Protein AF-A0A1Q2CGY8-F1 (afdb_monomer_lite)

pLDDT: mean 74.23, std 19.13, range [31.56, 94.06]

Organism: NCBI:txid1610493

Radius of gyration: 25.48 Å; chains: 1; bounding box: 43×64×66 Å

Sequence (181 aa):
MAKRPKRHQLKEAGAVQAPVDDAVFGVDEDDEIDLAFDAEDPLLEEFIRDMSLQTCDYCASPVQWIEPEELIETYPAEVDDVLFDLDLDVGDILMSWVCTECPNFSIIGEDFESQYLDIQGDVPCLECEATTQAIDPAQASHLDREGYLKAKREFGAQAVLDGYAQRCPGCGNVDYYPAGV

Secondary structure (DSSP, 8-state):
-PPPPPPPPPP-----------------TT--------TT-HHHHHHHHHHHT-B-TTT-PBEEEE-HHHHHHHSHHHHHHHHHHHT--GGG--EEEEESSSS-EEEE-SS-EEEGGGGTT--B-TTT-PBPEEE-HHHHHHH-HHHHHHHHHHH-HHHHHSSEEEE-TTT--EEEE-TT-

Structure (mmCIF, N/CA/C/O backbone):
data_AF-A0A1Q2CGY8-F1
#
_entry.id   AF-A0A1Q2CGY8-F1
#
loop_
_atom_site.group_PDB
_atom_site.id
_atom_site.type_symbol
_atom_site.label_atom_id
_atom_site.label_alt_id
_atom_site.label_comp_id
_atom_site.label_asym_id
_atom_site.label_entity_id
_atom_site.label_seq_id
_atom_site.pdbx_PDB_ins_code
_atom_site.Cartn_x
_atom_site.Cartn_y
_atom_site.Cartn_z
_atom_site.occupancy
_atom_site.B_iso_or_equiv
_atom_site.auth_seq_id
_atom_site.auth_comp_id
_atom_site.auth_asym_id
_atom_site.auth_atom_id
_atom_site.pdbx_PDB_model_num
ATOM 1 N N . MET A 1 1 ? -8.188 -49.087 4.369 1.00 44.03 1 MET A N 1
ATOM 2 C CA . MET A 1 1 ? -7.589 -49.321 3.034 1.00 44.03 1 MET A CA 1
ATOM 3 C C . MET A 1 1 ? -8.623 -48.984 1.964 1.00 44.03 1 MET A C 1
ATOM 5 O O . MET A 1 1 ? -9.438 -49.829 1.616 1.00 44.03 1 MET A O 1
ATOM 9 N N . ALA A 1 2 ? -8.657 -47.724 1.525 1.00 40.19 2 ALA A N 1
ATOM 10 C CA . ALA A 1 2 ? -9.626 -47.222 0.550 1.00 40.19 2 ALA A CA 1
ATOM 11 C C . ALA A 1 2 ? -9.014 -47.225 -0.863 1.00 40.19 2 ALA A C 1
ATOM 13 O O . ALA A 1 2 ? -7.868 -46.826 -1.057 1.00 40.19 2 ALA A O 1
ATOM 14 N N . LYS A 1 3 ? -9.776 -47.743 -1.831 1.00 38.84 3 LYS A N 1
ATOM 15 C CA . LYS A 1 3 ? -9.387 -47.942 -3.233 1.00 38.84 3 LYS A CA 1
ATOM 16 C C . LYS A 1 3 ? -9.327 -46.596 -3.973 1.00 38.84 3 LYS A C 1
ATOM 18 O O . LYS A 1 3 ? -10.315 -45.872 -3.987 1.00 38.84 3 LYS A O 1
ATOM 23 N N . ARG A 1 4 ? -8.195 -46.294 -4.625 1.00 39.94 4 ARG A N 1
ATOM 24 C CA . ARG A 1 4 ? -8.054 -45.179 -5.585 1.00 39.94 4 ARG A CA 1
ATOM 25 C C . ARG A 1 4 ? -8.946 -45.413 -6.821 1.00 39.94 4 ARG A C 1
ATOM 27 O O . ARG A 1 4 ? -8.923 -46.530 -7.348 1.00 39.94 4 ARG A O 1
ATOM 34 N N . PRO A 1 5 ? -9.681 -44.407 -7.327 1.00 44.41 5 PRO A N 1
ATOM 35 C CA . PRO A 1 5 ? -10.372 -44.521 -8.603 1.00 44.41 5 PRO A CA 1
ATOM 36 C C . PRO A 1 5 ? -9.410 -44.349 -9.788 1.00 44.41 5 PRO A C 1
ATOM 38 O O . PRO A 1 5 ? -8.386 -43.670 -9.711 1.00 44.41 5 PRO A O 1
ATOM 41 N N . LYS A 1 6 ? -9.747 -45.041 -10.880 1.00 40.06 6 LYS A N 1
ATOM 42 C CA . LYS A 1 6 ? -8.984 -45.162 -12.127 1.00 40.06 6 LYS A CA 1
ATOM 43 C C . LYS A 1 6 ? -8.990 -43.842 -12.910 1.00 40.06 6 LYS A C 1
ATOM 45 O O . LYS A 1 6 ? -10.048 -43.269 -13.140 1.00 40.06 6 LYS A O 1
ATOM 50 N N . ARG A 1 7 ? -7.805 -43.420 -13.364 1.00 38.00 7 ARG A N 1
ATOM 51 C CA . ARG A 1 7 ? -7.584 -42.322 -14.319 1.00 38.00 7 ARG A CA 1
ATOM 52 C C . ARG A 1 7 ? -8.317 -42.638 -15.631 1.00 38.00 7 ARG A C 1
ATOM 54 O O . ARG A 1 7 ? -8.006 -43.641 -16.274 1.00 38.00 7 ARG A O 1
ATOM 61 N N . HIS A 1 8 ? -9.289 -41.810 -16.007 1.00 38.28 8 HIS A N 1
ATOM 62 C CA . HIS A 1 8 ? -9.872 -41.842 -17.344 1.00 38.28 8 HIS A CA 1
ATOM 63 C C . HIS A 1 8 ? -8.857 -41.302 -18.357 1.00 38.28 8 HIS A C 1
ATOM 65 O O . HIS A 1 8 ? -8.212 -40.283 -18.127 1.00 38.28 8 HIS A O 1
ATOM 71 N N . GLN A 1 9 ? -8.711 -42.039 -19.456 1.00 37.62 9 GLN A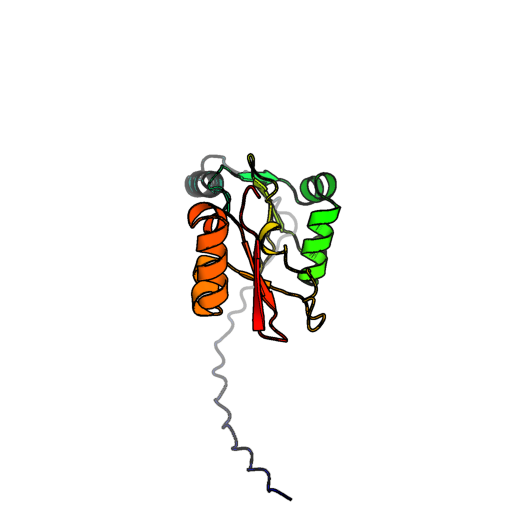 N 1
ATOM 72 C CA . GLN A 1 9 ? -7.898 -41.698 -20.615 1.00 37.62 9 GLN A CA 1
ATOM 73 C C . GLN A 1 9 ? -8.521 -40.494 -21.332 1.00 37.62 9 GLN A C 1
ATOM 75 O O . GLN A 1 9 ? -9.661 -40.578 -21.793 1.00 37.62 9 GLN A O 1
ATOM 80 N N . LEU A 1 10 ? -7.780 -39.389 -21.421 1.00 38.16 10 LEU A N 1
ATOM 81 C CA . LEU A 1 10 ? -8.072 -38.304 -22.353 1.00 38.16 10 LEU A CA 1
ATOM 82 C C . LEU A 1 10 ? -7.513 -38.705 -23.718 1.00 38.16 10 LEU A C 1
ATOM 84 O O . LEU A 1 10 ? -6.338 -39.041 -23.845 1.00 38.16 10 LEU A O 1
ATOM 88 N N . LYS A 1 11 ? -8.409 -38.745 -24.703 1.00 40.59 11 LYS A N 1
ATOM 89 C CA . LYS A 1 11 ? -8.113 -39.020 -26.106 1.00 40.59 11 LYS A CA 1
ATOM 90 C C . LYS A 1 11 ? -7.303 -37.869 -26.695 1.00 40.59 11 LYS A C 1
ATOM 92 O O . LYS A 1 11 ? -7.646 -36.709 -26.490 1.00 40.59 11 LYS A O 1
ATOM 97 N N . GLU A 1 12 ? -6.276 -38.234 -27.447 1.00 42.28 12 GLU A N 1
ATOM 98 C CA . GLU A 1 12 ? -5.466 -37.358 -28.286 1.00 42.28 12 GLU A CA 1
ATOM 99 C C . GLU A 1 12 ? -6.370 -36.625 -29.290 1.00 42.28 12 GLU A C 1
ATOM 101 O O . GLU A 1 12 ? -7.026 -37.247 -30.129 1.00 42.28 12 GLU A O 1
ATOM 106 N N . ALA A 1 13 ? -6.445 -35.300 -29.169 1.00 37.22 13 ALA A N 1
ATOM 107 C CA . ALA A 1 13 ? -6.995 -34.437 -30.203 1.00 37.22 13 ALA A CA 1
ATOM 108 C C . ALA A 1 13 ? -5.868 -34.119 -31.192 1.00 37.22 13 ALA A C 1
ATOM 110 O O . ALA A 1 13 ? -4.796 -33.665 -30.798 1.00 37.22 13 ALA A O 1
ATOM 111 N N . GLY A 1 14 ? -6.108 -34.437 -32.464 1.00 31.56 14 GLY A N 1
ATOM 112 C CA . GLY A 1 14 ? -5.134 -34.329 -33.540 1.00 31.56 14 GLY A CA 1
ATOM 113 C C . GLY A 1 14 ? -4.641 -32.901 -33.754 1.00 31.56 14 GLY A C 1
ATOM 114 O O . GLY A 1 14 ? -5.428 -31.958 -33.815 1.00 31.56 14 GLY A O 1
ATOM 115 N N . ALA A 1 15 ? -3.325 -32.780 -33.909 1.00 33.97 15 ALA A N 1
ATOM 116 C CA . ALA A 1 15 ? -2.663 -31.580 -34.381 1.00 33.97 15 ALA A CA 1
ATOM 117 C C . ALA A 1 15 ? -3.106 -31.286 -35.822 1.00 33.97 15 ALA A C 1
ATOM 119 O O . ALA A 1 15 ? -2.817 -32.049 -36.744 1.00 33.97 15 ALA A O 1
ATOM 120 N N . VAL A 1 16 ? -3.812 -30.175 -36.013 1.00 39.66 16 VAL A N 1
ATOM 121 C CA . VAL A 1 16 ? -3.986 -29.566 -37.331 1.00 39.66 16 VAL A CA 1
ATOM 122 C C . VAL A 1 16 ? -2.757 -28.689 -37.553 1.00 39.66 16 VAL A C 1
ATOM 124 O O . VAL A 1 16 ? -2.629 -27.632 -36.944 1.00 39.66 16 VAL A O 1
ATOM 127 N N . GLN A 1 17 ? -1.817 -29.168 -38.368 1.00 36.94 17 GLN A N 1
ATOM 128 C CA . GLN A 1 17 ? -0.687 -28.373 -38.847 1.00 36.94 17 GLN A CA 1
ATOM 129 C C . GLN A 1 17 ? -1.218 -27.268 -39.768 1.00 36.94 17 GLN A C 1
ATOM 131 O O . GLN A 1 17 ? -1.733 -27.554 -40.848 1.00 36.94 17 GLN A O 1
ATOM 136 N N . ALA A 1 18 ? -1.104 -26.014 -39.332 1.00 36.03 18 ALA A N 1
ATOM 137 C CA . ALA A 1 18 ? -1.185 -24.865 -40.224 1.00 36.03 18 ALA A CA 1
ATOM 138 C C . ALA A 1 18 ? 0.135 -24.758 -41.018 1.00 36.03 18 ALA A C 1
ATOM 140 O O . ALA A 1 18 ? 1.195 -25.028 -40.446 1.00 36.03 18 ALA A O 1
ATOM 141 N N . PRO A 1 19 ? 0.104 -24.408 -42.314 1.00 37.22 19 PRO A N 1
ATOM 142 C CA . PRO A 1 19 ? 1.318 -24.184 -43.085 1.00 37.22 19 PRO A CA 1
ATOM 143 C C . PRO A 1 19 ? 2.004 -22.906 -42.585 1.00 37.22 19 PRO A C 1
ATOM 145 O O . PRO A 1 19 ? 1.408 -21.833 -42.588 1.00 37.22 19 PRO A O 1
ATOM 148 N N . VAL A 1 20 ? 3.244 -23.042 -42.121 1.00 43.72 20 VAL A N 1
ATOM 149 C CA . VAL A 1 20 ? 4.167 -21.921 -41.918 1.00 43.72 20 VAL A CA 1
ATOM 150 C C . VAL A 1 20 ? 4.723 -21.550 -43.287 1.00 43.72 20 VAL A C 1
ATOM 152 O O . VAL A 1 20 ? 5.477 -22.321 -43.877 1.00 43.72 20 VAL A O 1
ATOM 155 N N . ASP A 1 21 ? 4.293 -20.405 -43.812 1.00 36.38 21 ASP A N 1
ATOM 156 C CA . ASP A 1 21 ? 4.966 -19.760 -44.932 1.00 36.38 21 ASP A CA 1
ATOM 157 C C . ASP A 1 21 ? 6.322 -19.235 -44.436 1.00 36.38 21 ASP A C 1
ATOM 159 O O . ASP A 1 21 ? 6.388 -18.401 -43.530 1.00 36.38 21 ASP A O 1
ATOM 163 N N . ASP A 1 22 ? 7.403 -19.751 -45.025 1.00 40.84 22 ASP A N 1
ATOM 164 C CA . ASP A 1 22 ? 8.772 -19.254 -44.874 1.00 40.84 22 ASP A CA 1
ATOM 165 C C . ASP A 1 22 ? 8.869 -17.831 -45.454 1.00 40.84 22 ASP A C 1
ATOM 167 O O . ASP A 1 22 ? 9.212 -17.625 -46.622 1.00 40.84 22 ASP A O 1
ATOM 171 N N . ALA A 1 23 ? 8.571 -16.822 -44.637 1.00 39.41 23 ALA A N 1
ATOM 172 C CA . ALA A 1 23 ? 9.007 -15.458 -44.897 1.00 39.41 23 ALA A CA 1
ATOM 173 C C . ALA A 1 23 ? 10.477 -15.342 -44.474 1.00 39.41 23 ALA A C 1
ATOM 175 O O . ALA A 1 23 ? 10.803 -15.183 -43.299 1.00 39.41 23 ALA A O 1
ATOM 176 N N . VAL A 1 24 ? 11.373 -15.464 -45.452 1.00 39.56 24 VAL A N 1
ATOM 177 C CA . VAL A 1 24 ? 12.794 -15.145 -45.303 1.00 39.56 24 VAL A CA 1
ATOM 178 C C . VAL A 1 24 ? 12.909 -13.651 -44.988 1.00 39.56 24 VAL A C 1
ATOM 180 O O . VAL A 1 24 ? 12.811 -12.817 -45.886 1.00 39.56 24 VAL A O 1
ATOM 183 N N . PHE A 1 25 ? 13.102 -13.308 -43.715 1.00 39.19 25 PHE A N 1
ATOM 184 C CA . PHE A 1 25 ? 13.559 -11.981 -43.314 1.00 39.19 25 PHE A CA 1
ATOM 185 C C . PHE A 1 25 ? 15.057 -11.897 -43.613 1.00 39.19 25 PHE A C 1
ATOM 187 O O . PHE A 1 25 ? 15.888 -12.400 -42.859 1.00 39.19 25 PHE A O 1
ATOM 194 N N . GLY A 1 26 ? 15.393 -11.316 -44.764 1.00 37.69 26 GLY A N 1
ATOM 195 C CA . GLY A 1 26 ? 16.727 -10.773 -44.985 1.00 37.69 26 GLY A CA 1
ATOM 196 C C . GLY A 1 26 ? 16.867 -9.540 -44.105 1.00 37.69 26 GLY A C 1
ATOM 197 O O . GLY A 1 26 ? 16.166 -8.558 -44.326 1.00 37.69 26 GLY A O 1
ATOM 198 N N . VAL A 1 27 ? 17.704 -9.628 -43.077 1.00 41.19 27 VAL A N 1
ATOM 199 C CA . VAL A 1 27 ? 18.137 -8.463 -42.308 1.00 41.19 27 VAL A CA 1
ATOM 200 C C . VAL A 1 27 ? 19.437 -8.019 -42.969 1.00 41.19 27 VAL A C 1
ATOM 202 O O . VAL A 1 27 ? 20.453 -8.696 -42.823 1.00 41.19 27 VAL A O 1
ATOM 205 N N . ASP A 1 28 ? 19.377 -6.972 -43.791 1.00 41.72 28 ASP A N 1
ATOM 206 C CA . ASP A 1 28 ? 20.581 -6.290 -44.263 1.00 41.72 28 ASP A CA 1
ATOM 207 C C . ASP A 1 28 ? 21.166 -5.508 -43.069 1.00 41.72 28 ASP A C 1
ATOM 209 O O . ASP A 1 28 ? 20.453 -4.799 -42.364 1.00 41.72 28 ASP A O 1
ATOM 213 N N . GLU A 1 29 ? 22.459 -5.701 -42.794 1.00 52.56 29 GLU A N 1
ATOM 214 C CA . GLU A 1 29 ? 23.168 -5.250 -41.579 1.00 52.56 29 GLU A CA 1
ATOM 215 C C . GLU A 1 29 ? 23.413 -3.725 -41.476 1.00 52.56 29 GLU A C 1
ATOM 217 O O . GLU A 1 29 ? 24.157 -3.301 -40.598 1.00 52.56 29 GLU A O 1
ATOM 222 N N . ASP A 1 30 ? 22.779 -2.889 -42.303 1.00 51.06 30 ASP A N 1
ATOM 223 C CA . ASP A 1 30 ? 23.079 -1.447 -42.390 1.00 51.06 30 ASP A CA 1
ATOM 224 C C . ASP A 1 30 ? 21.839 -0.525 -42.325 1.00 51.06 30 ASP A C 1
ATOM 226 O O . ASP A 1 30 ? 21.908 0.634 -42.739 1.00 51.06 30 ASP A O 1
ATOM 230 N N . ASP A 1 31 ? 20.707 -0.987 -41.787 1.00 43.62 31 ASP A N 1
ATOM 231 C CA . ASP A 1 31 ? 19.583 -0.091 -41.481 1.00 43.62 31 ASP A CA 1
ATOM 232 C C . ASP A 1 31 ? 19.798 0.567 -40.106 1.00 43.62 31 ASP A C 1
ATOM 234 O O . ASP A 1 31 ? 19.434 0.032 -39.055 1.00 43.62 31 ASP A O 1
ATOM 238 N N . GLU A 1 32 ? 20.405 1.759 -40.114 1.00 45.53 32 GLU A N 1
ATOM 239 C CA . GLU A 1 32 ? 20.236 2.747 -39.043 1.00 45.53 32 GLU A CA 1
ATOM 240 C C . GLU A 1 32 ? 18.726 2.950 -38.840 1.00 45.53 32 GLU A C 1
ATOM 242 O O . GLU A 1 32 ? 18.052 3.581 -39.657 1.00 45.53 32 GLU A O 1
ATOM 247 N N . ILE A 1 33 ? 18.174 2.378 -37.766 1.00 47.34 33 ILE A N 1
ATOM 248 C CA . ILE A 1 33 ? 16.806 2.670 -37.337 1.00 47.34 33 ILE A CA 1
ATOM 249 C C . ILE A 1 33 ? 16.820 4.118 -36.850 1.00 47.34 33 ILE A C 1
ATOM 251 O O . ILE A 1 33 ? 17.142 4.401 -35.696 1.00 47.34 33 ILE A O 1
ATOM 255 N N . ASP A 1 34 ? 16.512 5.035 -37.760 1.00 41.66 34 ASP A N 1
ATOM 256 C CA . ASP A 1 34 ? 16.297 6.442 -37.464 1.00 41.66 34 ASP A CA 1
ATOM 257 C C . ASP A 1 34 ? 15.003 6.537 -36.640 1.00 41.66 34 ASP A C 1
ATOM 259 O O . ASP A 1 34 ? 13.894 6.637 -37.168 1.00 41.66 34 ASP A O 1
ATOM 263 N N . LEU A 1 35 ? 15.135 6.397 -35.316 1.00 45.53 35 LEU A N 1
ATOM 264 C CA . LEU A 1 35 ? 14.078 6.644 -34.336 1.00 45.53 35 LEU A CA 1
ATOM 265 C C . LEU A 1 35 ? 13.824 8.156 -34.251 1.00 45.53 35 LEU A C 1
ATOM 267 O O . LEU A 1 35 ? 14.035 8.797 -33.220 1.00 45.53 35 LEU A O 1
ATOM 271 N N . ALA A 1 36 ? 13.387 8.744 -35.359 1.00 45.22 36 ALA A N 1
ATOM 272 C CA . ALA A 1 36 ? 12.789 10.062 -35.366 1.00 45.22 36 ALA A CA 1
ATOM 273 C C . ALA A 1 36 ? 11.417 9.942 -34.686 1.00 45.22 36 ALA A C 1
ATOM 275 O O . ALA A 1 36 ? 10.407 9.632 -35.314 1.00 45.22 36 ALA A O 1
ATOM 276 N N . PHE A 1 37 ? 11.402 10.114 -33.364 1.00 49.56 37 PHE A N 1
ATOM 277 C CA . PHE A 1 37 ? 10.181 10.263 -32.583 1.00 49.56 37 PHE A CA 1
ATOM 278 C C . PHE A 1 37 ? 9.547 11.611 -32.938 1.00 49.56 37 PHE A C 1
ATOM 280 O O . PHE A 1 37 ? 9.897 12.646 -32.366 1.00 49.56 37 PHE A O 1
ATOM 287 N N . ASP A 1 38 ? 8.643 11.614 -33.915 1.00 50.25 38 ASP A N 1
ATOM 288 C CA . ASP A 1 38 ? 7.822 12.783 -34.210 1.00 50.25 38 ASP A CA 1
ATOM 289 C C . ASP A 1 38 ? 6.912 13.053 -33.002 1.00 50.25 38 ASP A C 1
ATOM 291 O O . ASP A 1 38 ? 6.024 12.269 -32.671 1.00 50.25 38 ASP A O 1
ATOM 295 N N . ALA A 1 39 ? 7.149 14.178 -32.327 1.00 54.03 39 ALA A N 1
ATOM 296 C CA . ALA A 1 39 ? 6.433 14.649 -31.137 1.00 54.03 39 ALA A CA 1
ATOM 297 C C . ALA A 1 39 ? 4.951 15.025 -31.385 1.00 54.03 39 ALA A C 1
ATOM 299 O O . ALA A 1 39 ? 4.382 15.804 -30.629 1.00 54.03 39 ALA A O 1
ATOM 300 N N . GLU A 1 40 ? 4.332 14.503 -32.444 1.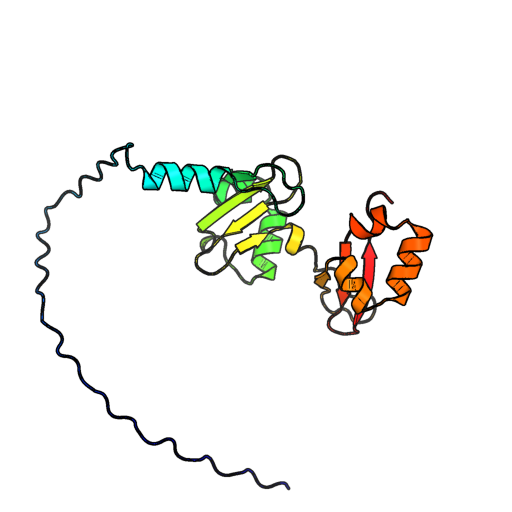00 56.38 40 GLU A N 1
ATOM 301 C CA . GLU A 1 40 ? 2.968 14.813 -32.887 1.00 56.38 40 GLU A CA 1
ATOM 302 C C . GLU A 1 40 ? 2.102 13.547 -33.027 1.00 56.38 40 GLU A C 1
ATOM 304 O O . GLU A 1 40 ? 1.129 13.558 -33.779 1.00 56.38 40 GLU A O 1
ATOM 309 N N . ASP A 1 41 ? 2.435 12.440 -32.347 1.00 66.69 41 ASP A N 1
ATOM 310 C CA . ASP A 1 41 ? 1.536 11.283 -32.294 1.00 66.69 41 ASP A CA 1
ATOM 311 C C . ASP A 1 41 ? 0.379 11.571 -31.311 1.00 66.69 41 ASP A C 1
ATOM 313 O O . ASP A 1 41 ? 0.590 11.580 -30.093 1.00 66.69 41 ASP A O 1
ATOM 317 N N . PRO A 1 42 ? -0.858 11.797 -31.796 1.00 70.38 42 PRO A N 1
ATOM 318 C CA . PRO A 1 42 ? -1.997 12.089 -30.932 1.00 70.38 42 PRO A CA 1
ATOM 319 C C . PRO A 1 42 ? -2.329 10.935 -29.975 1.00 70.38 42 PRO A C 1
ATOM 321 O O . PRO A 1 42 ? -2.945 11.180 -28.939 1.00 70.38 42 PRO A O 1
ATOM 324 N N . LEU A 1 43 ? -1.917 9.695 -30.279 1.00 72.50 43 LEU A N 1
ATOM 325 C CA . LEU A 1 43 ? -2.046 8.566 -29.353 1.00 72.50 43 LEU A CA 1
ATOM 326 C C . LEU A 1 43 ? -1.057 8.676 -28.193 1.00 72.50 43 LEU A C 1
ATOM 328 O O . LEU A 1 43 ? -1.415 8.343 -27.067 1.00 72.50 43 LEU A O 1
ATOM 332 N N . LEU A 1 44 ? 0.158 9.168 -28.444 1.00 68.25 44 LEU A N 1
ATOM 333 C CA . LEU A 1 44 ? 1.150 9.401 -27.397 1.00 68.25 44 LEU A CA 1
ATOM 334 C C . LEU A 1 44 ? 0.722 10.562 -26.490 1.00 68.25 44 LEU A C 1
ATOM 336 O O . LEU A 1 44 ? 0.832 10.454 -25.272 1.00 68.25 44 LEU A O 1
ATOM 340 N N . GLU A 1 45 ? 0.175 11.642 -27.053 1.00 68.50 45 GLU A N 1
ATOM 341 C CA . GLU A 1 45 ? -0.363 12.756 -26.260 1.00 68.50 45 GLU A CA 1
ATOM 342 C C . GLU A 1 45 ? -1.561 12.336 -25.397 1.00 68.50 45 GLU A C 1
ATOM 344 O O . GLU A 1 45 ? -1.644 12.715 -24.227 1.00 68.50 45 GLU A O 1
ATOM 349 N N . GLU A 1 46 ? -2.488 11.549 -25.949 1.00 70.38 46 GLU A N 1
ATOM 350 C CA . GLU A 1 46 ? -3.630 11.023 -25.197 1.00 70.38 46 GLU A CA 1
ATOM 351 C C . GLU A 1 46 ? -3.177 10.057 -24.096 1.00 70.38 46 GLU A C 1
ATOM 353 O O . GLU A 1 46 ? -3.638 10.171 -22.961 1.00 70.38 46 GLU A O 1
ATOM 358 N N . PHE A 1 47 ? -2.206 9.192 -24.390 1.00 66.62 47 PHE A N 1
ATOM 359 C CA . PHE A 1 47 ? -1.617 8.270 -23.422 1.00 66.62 47 PHE A CA 1
ATOM 360 C C . PHE A 1 47 ? -0.903 9.000 -22.275 1.00 66.62 47 PHE A C 1
ATOM 362 O O . PHE A 1 47 ? -1.167 8.716 -21.107 1.00 66.62 47 PHE A O 1
ATOM 369 N N . ILE A 1 48 ? -0.064 9.997 -22.580 1.00 66.94 48 ILE A N 1
ATOM 370 C CA . ILE A 1 48 ? 0.600 10.835 -21.568 1.00 66.94 48 ILE A CA 1
ATOM 371 C C . ILE A 1 48 ? -0.440 11.581 -20.724 1.00 66.94 48 ILE A C 1
ATOM 373 O O . ILE A 1 48 ? -0.300 11.670 -19.502 1.00 66.94 48 ILE A O 1
ATOM 377 N N . ARG A 1 49 ? -1.510 12.097 -21.346 1.00 67.62 49 ARG A N 1
ATOM 378 C CA . ARG A 1 49 ? -2.595 12.767 -20.619 1.00 67.62 49 ARG A CA 1
ATOM 379 C C . ARG A 1 49 ? -3.287 11.806 -19.658 1.00 67.62 49 ARG A C 1
ATOM 381 O O . ARG A 1 49 ? -3.493 12.169 -18.503 1.00 67.62 49 ARG A O 1
ATOM 388 N N . ASP A 1 50 ? -3.623 10.605 -20.106 1.00 66.94 50 ASP A N 1
ATOM 389 C CA . ASP A 1 50 ? -4.334 9.625 -19.288 1.00 66.94 50 ASP A CA 1
ATOM 390 C C . ASP A 1 50 ? -3.443 9.077 -18.155 1.00 66.94 50 ASP A C 1
ATOM 392 O O . ASP A 1 50 ? -3.925 8.897 -17.038 1.00 66.94 50 ASP A O 1
ATOM 396 N N . MET A 1 51 ? -2.128 8.947 -18.371 1.00 63.78 51 MET A N 1
ATOM 397 C CA . MET A 1 51 ? -1.161 8.659 -17.301 1.00 63.78 51 MET A CA 1
ATOM 398 C C . MET A 1 51 ? -1.000 9.811 -16.299 1.00 63.78 51 MET A C 1
ATOM 400 O O . MET A 1 51 ? -0.830 9.571 -15.105 1.00 63.78 51 MET A O 1
ATOM 404 N N . SER A 1 52 ? -1.074 11.066 -16.753 1.00 62.66 52 SER A N 1
ATOM 405 C CA . SER A 1 52 ? -1.003 12.250 -15.878 1.00 62.66 52 SER A CA 1
ATOM 406 C C . SER A 1 52 ? -2.260 12.466 -15.028 1.00 62.66 52 SER A C 1
ATOM 408 O O . SER A 1 52 ? -2.244 13.250 -14.080 1.00 62.66 52 SER A O 1
ATOM 410 N N . LEU A 1 53 ? -3.357 11.785 -15.375 1.00 67.81 53 LEU A N 1
ATOM 411 C CA . LEU A 1 53 ? -4.605 11.789 -14.617 1.00 67.81 53 LEU A CA 1
ATOM 412 C C . LEU A 1 53 ? -4.631 10.720 -13.522 1.00 67.81 53 LEU A C 1
ATOM 414 O O . LEU A 1 53 ? -5.614 10.666 -12.782 1.00 67.81 53 LEU A O 1
ATOM 418 N N . GLN A 1 54 ? -3.596 9.880 -13.410 1.00 71.56 54 GLN A N 1
ATOM 419 C CA . GLN A 1 54 ? -3.537 8.920 -12.320 1.00 71.56 54 GLN A CA 1
ATOM 420 C C . GLN A 1 54 ? -3.454 9.642 -10.971 1.00 71.56 54 GLN A C 1
ATOM 422 O O . GLN A 1 54 ? -2.738 10.629 -10.783 1.00 71.56 54 GLN A O 1
ATOM 427 N N . THR A 1 55 ? -4.257 9.156 -10.034 1.00 84.31 55 THR A N 1
ATOM 428 C CA . THR A 1 55 ? -4.373 9.678 -8.676 1.00 84.31 55 THR A CA 1
ATOM 429 C C . THR A 1 55 ? -4.061 8.565 -7.701 1.00 84.31 55 THR A C 1
ATOM 431 O O . THR A 1 55 ? -4.393 7.416 -7.960 1.00 84.31 55 THR A O 1
ATOM 434 N N . CYS A 1 56 ? -3.486 8.917 -6.559 1.00 84.19 56 CYS A N 1
ATOM 435 C CA . CYS A 1 56 ? -3.235 7.982 -5.478 1.00 84.19 56 CYS A CA 1
ATOM 436 C C . CYS A 1 56 ? -4.552 7.348 -5.012 1.00 84.19 56 CYS A C 1
ATOM 438 O O . CYS A 1 56 ? -5.475 8.071 -4.630 1.00 84.19 56 CYS A O 1
ATOM 440 N N . ASP A 1 57 ? -4.619 6.019 -4.967 1.00 79.56 57 ASP A N 1
ATOM 441 C CA . ASP A 1 57 ? -5.832 5.293 -4.565 1.00 79.56 57 ASP A CA 1
ATOM 442 C C . ASP A 1 57 ? -6.247 5.556 -3.109 1.00 79.56 57 ASP A C 1
ATOM 444 O O . ASP A 1 57 ? -7.419 5.431 -2.756 1.00 79.56 57 ASP A O 1
ATOM 448 N N . TYR A 1 58 ? -5.305 5.996 -2.271 1.00 77.38 58 TYR A N 1
ATOM 449 C CA . TYR A 1 58 ? -5.537 6.254 -0.850 1.00 77.38 58 TYR A CA 1
ATOM 450 C C . TYR A 1 58 ? -6.120 7.637 -0.560 1.00 77.38 58 TYR A C 1
ATOM 452 O O . TYR A 1 58 ? -7.020 7.776 0.267 1.00 77.38 58 TYR A O 1
ATOM 460 N N . CYS A 1 59 ? -5.596 8.685 -1.197 1.00 79.31 59 CYS A N 1
ATOM 461 C CA . CYS A 1 59 ? -5.967 10.069 -0.880 1.00 79.31 59 CYS A CA 1
ATOM 462 C C . CYS A 1 59 ? -6.528 10.855 -2.070 1.00 79.31 59 CYS A C 1
ATOM 464 O O . CYS A 1 59 ? -6.872 12.026 -1.910 1.00 79.31 59 CYS A O 1
ATOM 466 N N . ALA A 1 60 ? -6.636 10.225 -3.245 1.00 82.38 60 ALA A N 1
ATOM 467 C CA . ALA A 1 60 ? -7.072 10.819 -4.510 1.00 82.38 60 ALA A CA 1
ATOM 468 C C . ALA A 1 60 ? -6.242 12.035 -4.973 1.00 82.38 60 ALA A C 1
ATOM 470 O O . ALA A 1 60 ? -6.656 12.768 -5.875 1.00 82.38 60 ALA A O 1
ATOM 471 N N . SER A 1 61 ? -5.073 12.259 -4.371 1.00 86.25 61 SER A N 1
ATOM 472 C CA . SER A 1 61 ? -4.139 13.308 -4.778 1.00 86.25 61 SER A CA 1
ATOM 473 C C . SER A 1 61 ? -3.355 12.900 -6.028 1.00 86.25 61 SER A C 1
ATOM 475 O O . SER A 1 61 ? -3.248 11.707 -6.316 1.00 86.25 61 SER A O 1
ATOM 477 N N . PRO A 1 62 ? -2.784 13.862 -6.773 1.00 89.00 62 PRO A N 1
ATOM 478 C CA . PRO A 1 62 ? -1.934 13.560 -7.919 1.00 89.00 62 PRO A CA 1
ATOM 479 C C . PRO A 1 62 ? -0.749 12.659 -7.549 1.00 89.00 62 PRO A C 1
ATOM 481 O O . PRO A 1 62 ? -0.198 12.759 -6.447 1.00 89.00 62 PRO A O 1
ATOM 484 N N . VAL A 1 63 ? -0.344 11.810 -8.493 1.00 90.94 63 VAL A N 1
ATOM 485 C CA . VAL A 1 63 ? 0.903 11.044 -8.398 1.00 90.94 63 VAL A CA 1
ATOM 486 C C . VAL A 1 63 ? 1.978 11.677 -9.269 1.00 90.94 63 VAL A C 1
ATOM 488 O O . VAL A 1 63 ? 1.696 12.322 -10.281 1.00 90.94 63 VAL A O 1
ATOM 491 N N . GLN A 1 64 ? 3.224 11.496 -8.864 1.00 91.44 64 GLN A N 1
ATOM 492 C CA . GLN A 1 64 ? 4.394 11.839 -9.646 1.00 91.44 64 GLN A CA 1
ATOM 493 C C . GLN A 1 64 ? 5.079 10.546 -10.074 1.00 91.44 64 GLN A C 1
ATOM 495 O O . GLN A 1 64 ? 5.512 9.766 -9.231 1.00 91.44 64 GLN A O 1
ATOM 500 N N . TRP A 1 65 ? 5.184 10.347 -11.385 1.00 91.38 65 TRP A N 1
ATOM 501 C CA . TRP A 1 65 ? 5.999 9.286 -11.968 1.00 91.38 65 TRP A CA 1
ATOM 502 C C . TRP A 1 65 ? 7.473 9.553 -11.673 1.00 91.38 65 TRP A C 1
ATOM 504 O O . TRP A 1 65 ? 7.942 10.686 -11.818 1.00 91.38 65 TRP A O 1
ATOM 514 N N . ILE A 1 66 ? 8.171 8.520 -11.224 1.00 92.88 66 ILE A N 1
ATOM 515 C CA . ILE A 1 66 ? 9.561 8.574 -10.785 1.00 92.88 66 ILE A CA 1
ATOM 516 C C . ILE A 1 66 ? 10.289 7.342 -11.326 1.00 92.88 66 ILE A C 1
ATOM 518 O O . ILE A 1 66 ? 9.669 6.312 -11.581 1.00 92.88 66 ILE A O 1
ATOM 522 N N . GLU A 1 67 ? 11.595 7.460 -11.545 1.00 91.69 67 GLU A N 1
ATOM 523 C CA . GLU A 1 67 ? 12.400 6.307 -11.946 1.00 91.69 67 GLU A CA 1
ATOM 524 C C . GLU A 1 67 ? 12.539 5.330 -10.762 1.00 91.69 67 GLU A C 1
ATOM 526 O O . GLU A 1 67 ? 12.662 5.777 -9.611 1.00 91.69 67 GLU A O 1
ATOM 531 N N . PRO A 1 68 ? 12.558 4.005 -10.996 1.00 92.56 68 PRO A N 1
ATOM 532 C CA . PRO A 1 68 ? 12.724 3.015 -9.933 1.00 92.56 68 PRO A CA 1
ATOM 533 C C . PRO A 1 68 ? 13.958 3.257 -9.055 1.00 92.56 68 PRO A C 1
ATOM 535 O O . PRO A 1 68 ? 13.877 3.120 -7.834 1.00 92.56 68 PRO A O 1
ATOM 538 N N . GLU A 1 69 ? 15.085 3.678 -9.634 1.00 92.56 69 GLU A N 1
ATOM 539 C CA . GLU A 1 69 ? 16.301 3.972 -8.873 1.00 92.56 69 GLU A CA 1
ATOM 540 C C . GLU A 1 69 ? 16.119 5.165 -7.927 1.00 92.56 69 GLU A C 1
ATOM 542 O O . GLU A 1 69 ? 16.568 5.116 -6.783 1.00 92.56 69 GLU A O 1
ATOM 547 N N . GLU A 1 70 ? 15.424 6.217 -8.368 1.00 93.44 70 GLU A N 1
ATOM 548 C CA . GLU A 1 70 ? 15.158 7.400 -7.541 1.00 93.44 70 GLU A CA 1
ATOM 549 C C . GLU A 1 70 ? 14.161 7.072 -6.415 1.00 93.44 70 GLU A C 1
ATOM 551 O O . GLU A 1 70 ? 14.305 7.562 -5.289 1.00 93.44 70 GLU A O 1
ATOM 556 N N . LEU A 1 71 ? 13.195 6.181 -6.671 1.00 92.38 71 LEU A N 1
ATOM 557 C CA . LEU A 1 71 ? 12.306 5.661 -5.632 1.00 92.38 71 LEU A CA 1
ATOM 558 C C . LEU A 1 71 ? 13.098 4.912 -4.550 1.00 92.38 71 LEU A C 1
ATOM 560 O O . LEU A 1 71 ? 12.902 5.176 -3.365 1.00 92.38 71 LEU A O 1
ATOM 564 N N . ILE A 1 72 ? 14.015 4.025 -4.947 1.00 92.56 72 ILE A N 1
ATOM 565 C CA . ILE A 1 72 ? 14.857 3.242 -4.026 1.00 92.56 72 ILE A CA 1
ATOM 566 C C . ILE A 1 72 ? 15.782 4.151 -3.212 1.00 92.56 72 ILE A C 1
ATOM 568 O O . ILE A 1 72 ? 16.001 3.912 -2.027 1.00 92.56 72 ILE A O 1
ATOM 572 N N . GLU A 1 73 ? 16.312 5.218 -3.812 1.00 92.69 73 GLU A N 1
ATOM 573 C CA . GLU A 1 73 ? 17.110 6.210 -3.086 1.00 92.69 73 GLU A CA 1
ATOM 574 C C . GLU A 1 73 ? 16.279 7.000 -2.063 1.00 92.69 73 GLU A C 1
ATOM 576 O O . GLU A 1 73 ? 16.787 7.351 -0.993 1.00 92.69 73 GLU A O 1
ATOM 581 N N . THR A 1 74 ? 15.009 7.271 -2.373 1.00 89.75 74 THR A N 1
ATOM 582 C CA . THR A 1 74 ? 14.121 8.087 -1.532 1.00 89.75 74 THR A CA 1
ATOM 583 C C . THR A 1 74 ? 13.483 7.281 -0.396 1.00 89.75 74 THR A C 1
ATOM 585 O O . THR A 1 74 ? 13.403 7.780 0.730 1.00 89.75 74 THR A O 1
ATOM 588 N N . TYR A 1 75 ? 13.071 6.040 -0.668 1.00 89.19 75 TYR A N 1
ATOM 589 C CA . TYR A 1 75 ? 12.335 5.156 0.245 1.00 89.19 75 TYR A CA 1
ATOM 590 C C . TYR A 1 75 ? 12.958 3.746 0.309 1.00 89.19 75 TYR A C 1
ATOM 592 O O . TYR A 1 75 ? 12.309 2.756 -0.030 1.00 89.19 75 TYR A O 1
ATOM 600 N N . PRO A 1 76 ? 14.234 3.612 0.717 1.00 88.56 76 PRO A N 1
ATOM 601 C CA . PRO A 1 76 ? 14.957 2.346 0.611 1.00 88.56 76 PRO A CA 1
ATOM 602 C C . PRO A 1 76 ? 14.380 1.234 1.489 1.00 88.56 76 PRO A C 1
ATOM 604 O O . PRO A 1 76 ? 14.444 0.076 1.103 1.00 88.56 76 PRO A O 1
ATOM 607 N N . ALA A 1 77 ? 13.856 1.565 2.673 1.00 85.88 77 ALA A N 1
ATOM 608 C CA . ALA A 1 77 ? 13.317 0.565 3.592 1.00 85.88 77 ALA A CA 1
ATOM 609 C C . ALA A 1 77 ? 11.943 0.081 3.123 1.00 85.88 77 ALA A C 1
ATOM 611 O O . ALA A 1 77 ? 11.691 -1.112 3.056 1.00 85.88 77 ALA A O 1
ATOM 612 N N . GLU A 1 78 ? 11.082 1.017 2.738 1.00 86.62 78 GLU A N 1
ATOM 613 C CA . GLU A 1 78 ? 9.725 0.727 2.299 1.00 86.62 78 GLU A CA 1
ATOM 614 C C . GLU A 1 78 ? 9.703 -0.054 0.980 1.00 86.62 78 GLU A C 1
ATOM 616 O O . GLU A 1 78 ? 8.855 -0.921 0.793 1.00 86.62 78 GLU A O 1
ATOM 621 N N . VAL A 1 79 ? 10.632 0.233 0.060 1.00 88.81 79 VAL A N 1
ATOM 622 C CA . VAL A 1 79 ? 10.775 -0.547 -1.178 1.00 88.81 79 VAL A CA 1
ATOM 623 C C . VAL A 1 79 ? 11.307 -1.952 -0.887 1.00 88.81 79 VAL A C 1
ATOM 625 O O . VAL A 1 79 ? 10.832 -2.902 -1.501 1.00 88.81 79 VAL A O 1
ATOM 628 N N . ASP A 1 80 ? 12.247 -2.104 0.050 1.00 85.50 80 ASP A N 1
ATOM 629 C CA . ASP A 1 80 ? 12.753 -3.422 0.465 1.00 85.50 80 ASP A CA 1
ATOM 630 C C . ASP A 1 80 ? 11.635 -4.276 1.080 1.00 85.50 80 ASP A C 1
ATOM 632 O O . ASP A 1 80 ? 11.485 -5.436 0.707 1.00 85.50 80 ASP A O 1
ATOM 636 N N . ASP A 1 81 ? 10.786 -3.683 1.926 1.00 82.12 81 ASP A N 1
ATOM 637 C CA . ASP A 1 81 ? 9.607 -4.351 2.495 1.00 82.12 81 ASP A CA 1
ATOM 638 C C . ASP A 1 81 ? 8.657 -4.840 1.387 1.00 82.12 81 ASP A C 1
ATOM 640 O O . ASP A 1 81 ? 8.218 -5.989 1.386 1.00 82.12 81 ASP A O 1
ATOM 644 N N . VAL A 1 82 ? 8.380 -3.984 0.399 1.00 84.25 82 VAL A N 1
ATOM 645 C CA . VAL A 1 82 ? 7.515 -4.314 -0.742 1.00 84.25 82 VAL A CA 1
ATOM 646 C C . VAL A 1 82 ? 8.081 -5.461 -1.579 1.00 84.25 82 VAL A C 1
ATOM 648 O O . VAL A 1 82 ? 7.349 -6.378 -1.953 1.00 84.25 82 VAL A O 1
ATOM 651 N N . LEU A 1 83 ? 9.371 -5.402 -1.903 1.00 85.94 83 LEU A N 1
ATOM 652 C CA . LEU A 1 83 ? 10.044 -6.416 -2.711 1.00 85.94 83 LEU A CA 1
ATOM 653 C C . LEU A 1 83 ? 10.137 -7.750 -1.968 1.00 85.94 83 LEU A C 1
ATOM 655 O O . LEU A 1 83 ? 9.881 -8.801 -2.556 1.00 85.94 83 LEU A O 1
ATOM 659 N N . PHE A 1 84 ? 10.436 -7.706 -0.670 1.00 81.75 84 PHE A N 1
ATOM 660 C CA . PHE A 1 84 ? 10.492 -8.882 0.187 1.00 81.75 84 PHE A CA 1
ATOM 661 C C . PHE A 1 84 ? 9.141 -9.601 0.263 1.00 81.75 84 PHE A C 1
ATOM 663 O O . PHE A 1 84 ? 9.088 -10.817 0.071 1.00 81.75 84 PHE A O 1
ATOM 670 N N . ASP A 1 85 ? 8.048 -8.866 0.482 1.00 76.12 85 ASP A N 1
ATOM 671 C CA . ASP A 1 85 ? 6.705 -9.446 0.610 1.00 76.12 85 ASP A CA 1
ATOM 672 C C . ASP A 1 85 ? 6.209 -10.097 -0.684 1.00 76.12 85 ASP A C 1
ATOM 674 O O . ASP A 1 85 ? 5.440 -11.065 -0.656 1.00 76.12 85 ASP A O 1
ATOM 678 N N . LEU A 1 86 ? 6.658 -9.582 -1.827 1.00 79.19 86 LEU A N 1
ATOM 679 C CA . LEU A 1 86 ? 6.278 -10.081 -3.144 1.00 79.19 86 LEU A CA 1
ATOM 680 C C . LEU A 1 86 ? 7.255 -11.117 -3.717 1.00 79.19 86 LEU A C 1
ATOM 682 O O . LEU A 1 86 ? 6.952 -11.684 -4.766 1.00 79.19 86 LEU A O 1
ATOM 686 N N . ASP A 1 87 ? 8.369 -11.403 -3.031 1.00 82.44 87 ASP A N 1
ATOM 687 C CA . ASP A 1 87 ? 9.471 -12.245 -3.533 1.00 82.44 87 ASP A CA 1
ATOM 688 C C . ASP A 1 87 ? 9.993 -11.743 -4.898 1.00 82.44 87 ASP A C 1
ATOM 690 O O . ASP A 1 87 ? 10.180 -12.522 -5.835 1.00 82.44 87 ASP A O 1
ATOM 694 N N . LEU A 1 88 ? 10.172 -10.420 -5.014 1.00 85.62 88 LEU A N 1
ATOM 695 C CA . LEU A 1 88 ? 10.618 -9.715 -6.221 1.00 85.62 88 LEU A CA 1
ATOM 696 C C . LEU A 1 88 ? 12.023 -9.129 -6.047 1.00 85.62 88 LEU A C 1
ATOM 698 O O . LEU A 1 88 ? 12.423 -8.738 -4.950 1.00 85.62 88 LEU A O 1
ATOM 702 N N . ASP A 1 89 ? 12.751 -8.997 -7.152 1.00 87.50 89 ASP A N 1
ATOM 703 C CA . ASP A 1 89 ? 14.019 -8.279 -7.210 1.00 87.50 89 ASP A CA 1
ATOM 704 C C . ASP A 1 89 ? 13.810 -6.838 -7.713 1.00 87.50 89 ASP A C 1
ATOM 706 O O . ASP A 1 89 ? 12.893 -6.527 -8.470 1.00 87.50 89 ASP A O 1
ATOM 710 N N . VAL A 1 90 ? 14.736 -5.935 -7.369 1.00 85.31 90 VAL A N 1
ATOM 711 C CA . VAL A 1 90 ? 14.744 -4.542 -7.873 1.00 85.31 90 VAL A CA 1
ATOM 712 C C . VAL A 1 90 ? 14.669 -4.474 -9.405 1.00 85.31 90 VAL A C 1
ATOM 714 O O . VAL A 1 90 ? 14.070 -3.557 -9.958 1.00 85.31 90 VAL A O 1
ATOM 717 N N . GLY A 1 91 ? 15.280 -5.444 -10.093 1.00 88.44 91 GLY A N 1
ATOM 718 C CA . GLY A 1 91 ? 15.295 -5.509 -11.555 1.00 88.44 91 GLY A CA 1
ATOM 719 C C . GLY A 1 91 ? 13.937 -5.812 -12.192 1.00 88.44 91 GLY A C 1
ATOM 720 O O . GLY A 1 91 ? 13.810 -5.656 -13.404 1.00 88.44 91 GLY A O 1
ATOM 721 N N . ASP A 1 92 ? 12.945 -6.218 -11.399 1.00 89.19 92 ASP A N 1
ATOM 722 C CA . ASP A 1 92 ? 11.593 -6.525 -11.869 1.00 89.19 92 ASP A CA 1
ATOM 723 C C . ASP A 1 92 ? 10.696 -5.275 -11.926 1.00 89.19 92 ASP A C 1
ATOM 725 O O . ASP A 1 92 ? 9.604 -5.311 -12.497 1.00 89.19 92 ASP A O 1
ATOM 729 N N . ILE A 1 93 ? 11.149 -4.151 -11.355 1.00 92.06 93 ILE A N 1
ATOM 730 C CA . ILE A 1 93 ? 10.425 -2.879 -11.381 1.00 92.06 93 ILE A CA 1
ATOM 731 C C . ILE A 1 93 ? 10.668 -2.191 -12.730 1.00 92.06 93 ILE A C 1
ATOM 733 O O . ILE A 1 93 ? 11.782 -1.767 -13.034 1.00 92.06 93 ILE A O 1
ATOM 737 N N . LEU A 1 94 ? 9.610 -2.028 -13.525 1.00 91.69 94 LEU A N 1
ATOM 738 C CA . LEU A 1 94 ? 9.645 -1.297 -14.794 1.00 91.69 94 LEU A CA 1
ATOM 739 C C . LEU A 1 94 ? 9.345 0.191 -14.621 1.00 91.69 94 LEU A C 1
ATOM 741 O O . LEU A 1 94 ? 9.918 1.021 -15.321 1.00 91.69 94 LEU A O 1
ATOM 745 N N . MET A 1 95 ? 8.410 0.530 -13.734 1.00 91.81 95 MET A N 1
ATOM 746 C CA . MET A 1 95 ? 7.987 1.906 -13.484 1.00 91.81 95 MET A CA 1
ATO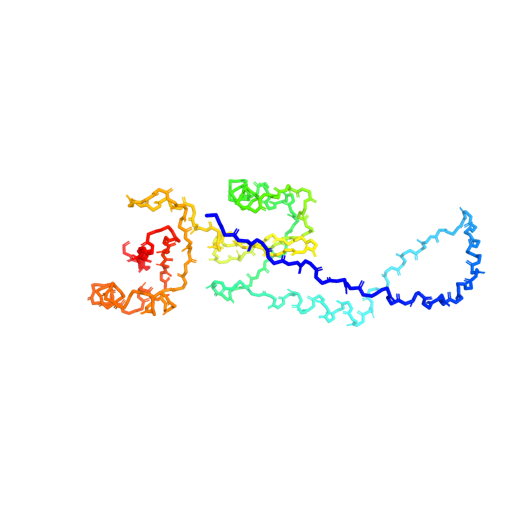M 747 C C . MET A 1 95 ? 7.582 2.081 -12.026 1.00 91.81 95 MET A C 1
ATOM 749 O O . MET A 1 95 ? 7.184 1.125 -11.356 1.00 91.81 95 MET A O 1
ATOM 753 N N . SER A 1 96 ? 7.606 3.321 -11.553 1.00 94.06 96 SER A N 1
ATOM 754 C CA . SER A 1 96 ? 7.066 3.660 -10.245 1.00 94.06 96 SER A CA 1
ATOM 755 C C . SER A 1 96 ? 6.455 5.055 -10.205 1.00 94.06 96 SER A C 1
ATOM 757 O O . SER A 1 96 ? 6.712 5.925 -11.042 1.00 94.06 96 SER A O 1
ATOM 759 N N . TRP A 1 97 ? 5.595 5.268 -9.214 1.00 93.38 97 TRP A N 1
ATOM 760 C CA . TRP A 1 97 ? 5.037 6.579 -8.912 1.00 93.38 97 TRP A CA 1
ATOM 761 C C . TRP A 1 97 ? 4.980 6.807 -7.406 1.00 93.38 97 TRP A C 1
ATOM 763 O O . TRP A 1 97 ? 4.821 5.869 -6.630 1.00 93.38 97 TRP A O 1
ATOM 773 N N . VAL A 1 98 ? 5.070 8.068 -6.987 1.00 93.94 98 VAL A N 1
ATOM 774 C CA . VAL A 1 98 ? 4.913 8.512 -5.593 1.00 93.94 98 VAL A CA 1
ATOM 775 C C . VAL A 1 98 ? 3.727 9.461 -5.472 1.00 93.94 98 VAL A C 1
ATOM 777 O O . VAL A 1 98 ? 3.470 10.281 -6.354 1.00 93.94 98 VAL A O 1
ATOM 780 N N . CYS A 1 99 ? 2.979 9.376 -4.378 1.00 91.56 99 CYS A N 1
ATOM 781 C CA . CYS A 1 99 ? 1.918 10.331 -4.094 1.00 91.56 99 CYS A CA 1
ATOM 782 C C . CYS A 1 99 ? 2.504 11.658 -3.588 1.00 91.56 99 CYS A C 1
ATOM 784 O O . CYS A 1 99 ? 3.358 11.675 -2.706 1.00 91.56 99 CYS A O 1
ATOM 786 N N . THR A 1 100 ? 1.985 12.796 -4.061 1.00 88.94 100 THR A N 1
ATOM 787 C CA . THR A 1 100 ? 2.496 14.116 -3.643 1.00 88.94 100 THR A CA 1
ATOM 788 C C . THR A 1 100 ? 2.078 14.534 -2.227 1.00 88.94 100 THR A C 1
ATOM 790 O O . THR A 1 100 ? 2.705 15.408 -1.639 1.00 88.94 100 THR A O 1
ATOM 793 N N . GLU A 1 101 ? 1.009 13.943 -1.680 1.00 84.25 101 GLU A N 1
ATOM 794 C CA . GLU A 1 101 ? 0.379 14.379 -0.415 1.00 84.25 101 GLU A CA 1
ATOM 795 C C . GLU A 1 101 ? 0.388 13.329 0.714 1.00 84.25 101 GLU A C 1
ATOM 797 O O . GLU A 1 101 ? 0.007 13.631 1.844 1.00 84.25 101 GLU A O 1
ATOM 802 N N . CYS A 1 102 ? 0.779 12.082 0.445 1.00 83.38 102 CYS A N 1
ATOM 803 C CA . CYS A 1 102 ? 0.806 11.012 1.446 1.00 83.38 102 CYS A CA 1
ATOM 804 C C . CYS A 1 102 ? 1.998 10.083 1.181 1.00 83.38 102 CYS A C 1
ATOM 806 O O . CYS A 1 102 ? 2.498 10.080 0.058 1.00 83.38 102 CYS A O 1
ATOM 808 N N . PRO A 1 103 ? 2.457 9.292 2.166 1.00 85.38 103 PRO A N 1
ATOM 809 C CA . PRO A 1 103 ? 3.653 8.461 2.023 1.00 85.38 103 PRO A CA 1
ATOM 810 C C . PRO A 1 103 ? 3.416 7.192 1.178 1.00 85.38 103 PRO A C 1
ATOM 812 O O . PRO A 1 103 ? 4.085 6.191 1.393 1.00 85.38 103 PRO A O 1
ATOM 815 N N . ASN A 1 104 ? 2.444 7.203 0.261 1.00 90.69 104 ASN A N 1
ATOM 816 C CA . ASN A 1 104 ? 2.171 6.078 -0.627 1.00 90.69 104 ASN A CA 1
ATOM 817 C C . ASN A 1 104 ? 2.997 6.177 -1.909 1.00 90.69 104 ASN A C 1
ATOM 819 O O . ASN A 1 104 ? 3.194 7.268 -2.451 1.00 90.69 104 ASN A O 1
ATOM 823 N N . PHE A 1 105 ? 3.387 5.026 -2.430 1.00 92.38 105 PHE A N 1
ATOM 824 C CA . PHE A 1 105 ? 3.990 4.872 -3.744 1.00 92.38 105 PHE A CA 1
ATOM 825 C C . PHE A 1 105 ? 3.577 3.528 -4.329 1.00 92.38 105 PHE A C 1
ATOM 827 O O . PHE A 1 105 ? 3.127 2.650 -3.590 1.00 92.38 105 PHE A O 1
ATOM 834 N N . SER A 1 106 ? 3.774 3.360 -5.632 1.00 92.12 106 SER A N 1
ATOM 835 C CA . SER A 1 106 ? 3.608 2.077 -6.302 1.00 92.12 106 SER A CA 1
ATOM 836 C C . SER A 1 106 ? 4.837 1.684 -7.100 1.00 92.12 106 SER A C 1
ATOM 838 O O . SER A 1 106 ? 5.521 2.539 -7.668 1.00 92.12 106 SER A O 1
ATOM 840 N N . ILE A 1 107 ? 5.076 0.378 -7.149 1.00 92.69 107 ILE A N 1
ATOM 841 C CA . ILE A 1 107 ? 5.993 -0.273 -8.075 1.00 92.69 107 ILE A CA 1
ATOM 842 C C . ILE A 1 107 ? 5.189 -1.099 -9.083 1.00 92.69 107 ILE A C 1
ATOM 844 O O . ILE A 1 107 ? 4.226 -1.781 -8.722 1.00 92.69 107 ILE A O 1
ATOM 848 N N . ILE A 1 108 ? 5.581 -1.029 -10.352 1.00 91.88 108 ILE A N 1
ATOM 849 C CA . ILE A 1 108 ? 4.897 -1.684 -11.469 1.00 91.88 108 ILE A CA 1
ATOM 850 C C . ILE A 1 108 ? 5.927 -2.491 -12.257 1.00 91.88 108 ILE A C 1
ATOM 852 O O . ILE A 1 108 ? 6.949 -1.942 -12.673 1.00 91.88 108 ILE A O 1
ATOM 856 N N . GLY A 1 109 ? 5.646 -3.773 -12.474 1.00 91.56 109 GLY A N 1
ATOM 857 C CA . GLY A 1 109 ? 6.433 -4.679 -13.313 1.00 91.56 109 GLY A CA 1
ATOM 858 C C . GLY A 1 109 ? 5.643 -5.194 -14.516 1.00 91.56 109 GLY A C 1
ATOM 859 O O . GLY A 1 109 ? 4.630 -4.617 -14.908 1.00 91.56 109 GLY A O 1
ATOM 860 N N . GLU A 1 110 ? 6.106 -6.287 -15.129 1.00 87.19 110 GLU A N 1
ATOM 861 C CA . GLU A 1 110 ? 5.458 -6.849 -16.329 1.00 87.19 110 GLU A CA 1
ATOM 862 C C . GLU A 1 110 ? 4.077 -7.453 -16.034 1.00 87.19 110 GLU A C 1
ATOM 864 O O . GLU A 1 110 ? 3.164 -7.360 -16.860 1.00 87.19 110 GLU A O 1
ATOM 869 N N . ASP A 1 111 ? 3.917 -8.079 -14.868 1.00 87.69 111 ASP A N 1
ATOM 870 C CA . ASP A 1 111 ? 2.714 -8.809 -14.465 1.00 87.69 111 ASP A CA 1
ATOM 871 C C . ASP A 1 111 ? 2.197 -8.439 -13.065 1.00 87.69 111 ASP A C 1
ATOM 873 O O . ASP A 1 111 ? 1.282 -9.093 -12.555 1.00 87.69 111 ASP A O 1
ATOM 877 N N . PHE A 1 112 ? 2.718 -7.361 -12.470 1.00 84.00 112 PHE A N 1
ATOM 878 C CA . PHE A 1 112 ? 2.297 -6.878 -11.158 1.00 84.00 112 PHE A CA 1
ATOM 879 C C . PHE A 1 112 ? 2.237 -5.348 -11.067 1.00 84.00 112 PHE A C 1
ATOM 881 O O . PHE A 1 112 ? 2.964 -4.621 -11.740 1.00 84.00 112 PHE A O 1
ATOM 888 N N . GLU A 1 113 ? 1.389 -4.881 -10.158 1.00 89.12 113 GLU A N 1
ATOM 889 C CA . GLU A 1 113 ? 1.397 -3.536 -9.592 1.00 89.12 113 GLU A CA 1
ATOM 890 C C . GLU A 1 113 ? 1.178 -3.704 -8.089 1.00 89.12 113 GLU A C 1
ATOM 892 O O . GLU A 1 113 ? 0.301 -4.466 -7.674 1.00 89.12 113 GLU A O 1
ATOM 897 N N . SER A 1 114 ? 1.992 -3.036 -7.278 1.00 86.69 114 SER A N 1
ATOM 898 C CA . SER A 1 114 ? 1.858 -3.076 -5.824 1.00 86.69 114 SER A CA 1
ATOM 899 C C . SER A 1 114 ? 2.100 -1.709 -5.214 1.00 86.69 114 SER A C 1
ATOM 901 O O . SER A 1 114 ? 2.957 -0.965 -5.696 1.00 86.69 114 SER A O 1
ATOM 903 N N . GLN A 1 115 ? 1.347 -1.369 -4.169 1.00 88.50 115 GLN A N 1
ATOM 904 C CA . GLN A 1 115 ? 1.475 -0.099 -3.462 1.00 88.50 115 GLN A CA 1
ATOM 905 C C . GLN A 1 115 ? 1.978 -0.325 -2.042 1.00 88.50 115 GLN A C 1
ATOM 907 O O . GLN A 1 115 ? 1.547 -1.246 -1.354 1.00 88.50 115 GLN A O 1
ATOM 912 N N . TYR A 1 116 ? 2.864 0.546 -1.570 1.00 84.94 116 TYR A N 1
ATOM 913 C CA . TYR A 1 116 ? 3.464 0.407 -0.243 1.00 84.94 116 TYR A CA 1
ATOM 914 C C . TYR A 1 116 ? 2.429 0.366 0.883 1.00 84.94 116 TYR A C 1
ATOM 916 O O . TYR A 1 116 ? 2.527 -0.459 1.791 1.00 84.94 116 TYR A O 1
ATOM 924 N N . LEU A 1 117 ? 1.401 1.216 0.823 1.00 78.56 117 LEU A N 1
ATOM 925 C CA . LEU A 1 117 ? 0.367 1.203 1.856 1.00 78.56 117 LEU A CA 1
ATOM 926 C C . LEU A 1 117 ? -0.527 -0.046 1.803 1.00 78.56 117 LEU A C 1
ATOM 928 O O . LEU A 1 117 ? -1.113 -0.385 2.831 1.00 78.56 117 LEU A O 1
ATOM 932 N N . ASP A 1 118 ? -0.564 -0.777 0.681 1.00 69.31 118 ASP A N 1
ATOM 933 C CA . ASP A 1 118 ? -1.251 -2.076 0.600 1.00 69.31 118 ASP A CA 1
ATOM 934 C C . ASP A 1 118 ? -0.481 -3.177 1.348 1.00 69.31 118 ASP A C 1
ATOM 936 O O . ASP A 1 118 ? -1.066 -4.175 1.773 1.00 69.31 118 ASP A O 1
ATOM 940 N N . ILE A 1 119 ? 0.827 -2.979 1.537 1.00 63.34 119 ILE A N 1
ATOM 941 C CA . ILE A 1 119 ? 1.766 -3.960 2.095 1.00 63.34 119 ILE A CA 1
ATOM 942 C C . ILE A 1 119 ? 1.971 -3.76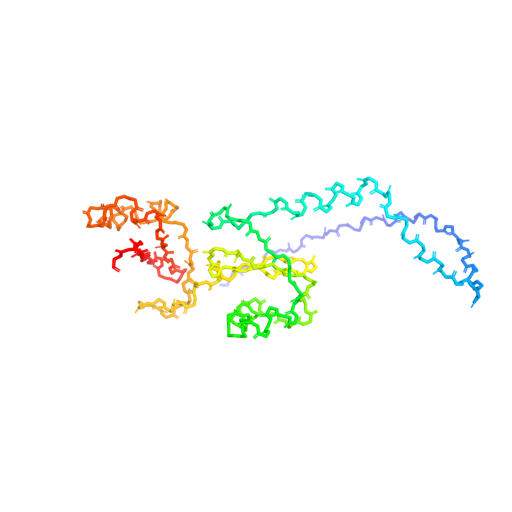5 3.602 1.00 63.34 119 ILE A C 1
ATOM 944 O O . ILE A 1 119 ? 2.639 -4.559 4.256 1.00 63.34 119 ILE A O 1
ATOM 948 N N . GLN A 1 120 ? 1.313 -2.780 4.228 1.00 56.91 120 GLN A N 1
ATOM 949 C CA . GLN A 1 120 ? 1.295 -2.666 5.692 1.00 56.91 120 GLN A CA 1
ATOM 950 C C . GLN A 1 120 ? 0.463 -3.790 6.337 1.00 56.91 120 GLN A C 1
ATOM 952 O O . GLN A 1 120 ? -0.646 -3.593 6.836 1.00 56.91 120 GLN A O 1
ATOM 957 N N . GLY A 1 121 ? 1.013 -5.000 6.331 1.00 54.88 121 GLY A N 1
ATOM 958 C CA . GLY A 1 121 ? 0.363 -6.229 6.754 1.00 54.88 121 GLY A CA 1
ATOM 959 C C . GLY A 1 121 ? 1.265 -7.200 7.499 1.00 54.88 121 GLY A C 1
ATOM 960 O O . GLY A 1 121 ? 0.736 -8.104 8.131 1.00 54.88 121 GLY A O 1
ATOM 961 N N . ASP A 1 122 ? 2.580 -6.998 7.575 1.00 57.56 122 ASP A N 1
ATOM 962 C CA . ASP A 1 122 ? 3.461 -7.902 8.327 1.00 57.56 122 ASP A CA 1
ATOM 963 C C . ASP A 1 122 ? 3.431 -7.658 9.853 1.00 57.56 122 ASP A C 1
ATOM 965 O O . ASP A 1 122 ? 4.404 -7.820 10.589 1.00 57.56 122 ASP A O 1
ATOM 969 N N . VAL A 1 123 ? 2.260 -7.279 10.378 1.00 63.78 123 VAL A N 1
ATOM 970 C CA . VAL A 1 123 ? 1.992 -7.355 11.813 1.00 63.78 123 VAL A CA 1
ATOM 971 C C . VAL A 1 123 ? 1.695 -8.820 12.128 1.00 63.78 123 VAL A C 1
ATOM 973 O O . VAL A 1 123 ? 0.676 -9.348 11.667 1.00 63.78 123 VAL A O 1
ATOM 976 N N . PRO A 1 124 ? 2.546 -9.512 12.906 1.00 71.50 124 PRO A N 1
ATOM 977 C CA . PRO A 1 124 ? 2.251 -10.870 13.315 1.00 71.50 124 PRO A CA 1
ATOM 978 C C . PRO A 1 124 ? 1.015 -10.849 14.206 1.00 71.50 124 PRO A C 1
ATOM 980 O O . PRO A 1 124 ? 0.902 -10.057 15.146 1.00 71.50 124 PRO A O 1
ATOM 983 N N . CYS A 1 125 ? 0.078 -11.748 13.931 1.00 78.56 125 CYS A N 1
ATOM 984 C CA . CYS A 1 125 ? -1.095 -11.899 14.767 1.00 78.56 125 CYS A CA 1
ATOM 985 C C . CYS A 1 125 ? -0.668 -12.230 16.200 1.00 78.56 125 CYS A C 1
ATOM 987 O O . CYS A 1 125 ? -0.019 -13.250 16.435 1.00 78.56 125 CYS A O 1
ATOM 989 N N . LEU A 1 126 ? -1.096 -11.420 17.170 1.00 79.25 126 LEU A N 1
ATOM 990 C CA . LEU A 1 126 ? -0.742 -11.603 18.585 1.00 79.25 126 LEU A CA 1
ATOM 991 C C . LEU A 1 126 ? -1.215 -12.948 19.170 1.00 79.25 126 LEU A C 1
ATOM 993 O O . LEU A 1 126 ? -0.713 -13.376 20.205 1.00 79.25 126 LEU A O 1
ATOM 997 N N . GLU A 1 127 ? -2.167 -13.613 18.511 1.00 82.94 127 GLU A N 1
ATOM 998 C CA . GLU A 1 127 ? -2.737 -14.891 18.949 1.00 82.94 127 GLU A CA 1
ATOM 999 C C . GLU A 1 127 ? -2.052 -16.118 18.329 1.00 82.94 127 GLU A C 1
ATOM 1001 O O . GLU A 1 127 ? -1.966 -17.165 18.971 1.00 82.94 127 GLU A O 1
ATOM 1006 N N . CYS A 1 128 ? -1.610 -16.040 17.068 1.00 82.12 128 CYS A N 1
ATOM 1007 C CA . CYS A 1 128 ? -1.111 -17.219 16.347 1.00 82.12 128 CYS A CA 1
ATOM 1008 C C . CYS A 1 128 ? 0.139 -16.984 15.494 1.00 82.12 128 CYS A C 1
ATOM 1010 O O . CYS A 1 128 ? 0.487 -17.864 14.710 1.00 82.12 128 CYS A O 1
ATOM 1012 N N . GLU A 1 129 ? 0.772 -15.816 15.617 1.00 80.19 129 GLU A N 1
ATOM 1013 C CA . GLU A 1 129 ? 2.041 -15.428 14.976 1.00 80.19 129 GLU A CA 1
ATOM 1014 C C . GLU A 1 129 ? 2.039 -15.465 13.437 1.00 80.19 129 GLU A C 1
ATOM 1016 O O . GLU A 1 129 ? 3.064 -15.230 12.809 1.00 80.19 129 GLU A O 1
ATOM 1021 N N . ALA A 1 130 ? 0.890 -15.728 12.810 1.00 77.81 130 ALA A N 1
ATOM 1022 C CA . ALA A 1 130 ? 0.738 -15.647 11.364 1.00 77.81 130 ALA A CA 1
ATOM 1023 C C . ALA A 1 130 ? 0.717 -14.178 10.919 1.00 77.81 130 ALA A C 1
ATOM 1025 O O . ALA A 1 130 ? 0.083 -13.357 11.587 1.00 77.81 130 ALA A O 1
ATOM 1026 N N . THR A 1 131 ? 1.344 -13.881 9.780 1.00 78.69 131 THR A N 1
ATOM 1027 C CA . THR A 1 131 ? 1.242 -12.590 9.086 1.00 78.69 131 THR A CA 1
ATOM 1028 C C . THR A 1 131 ? -0.224 -12.211 8.891 1.00 78.69 131 THR A C 1
ATOM 1030 O O . THR A 1 131 ? -1.034 -13.026 8.426 1.00 78.69 131 THR A O 1
ATOM 1033 N N . THR A 1 132 ? -0.585 -11.003 9.318 1.00 81.75 132 THR A N 1
ATOM 1034 C CA . THR A 1 132 ? -1.935 -10.469 9.127 1.00 81.75 132 THR A CA 1
ATOM 1035 C C . THR A 1 132 ? -2.067 -9.84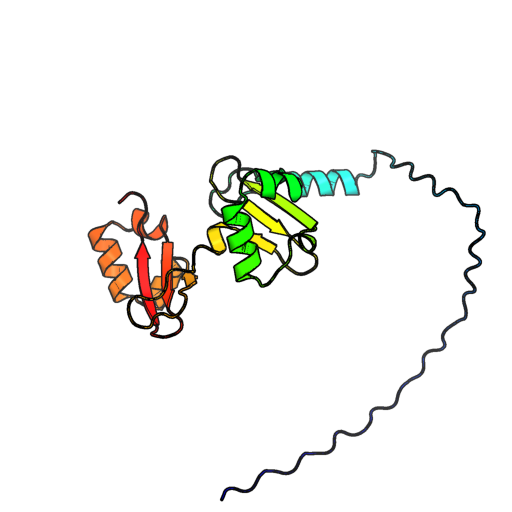1 7.742 1.00 81.75 132 THR A C 1
ATOM 1037 O O . THR A 1 132 ? -1.121 -9.750 6.977 1.00 81.75 132 THR A O 1
ATOM 1040 N N . GLN A 1 133 ? -3.286 -9.509 7.344 1.00 78.75 133 GLN A N 1
ATOM 1041 C CA . GLN A 1 133 ? -3.556 -8.855 6.070 1.00 78.75 133 GLN A CA 1
ATOM 1042 C C . GLN A 1 133 ? -4.338 -7.588 6.350 1.00 78.75 133 GLN A C 1
ATOM 1044 O O . GLN A 1 133 ? -5.363 -7.647 7.042 1.00 78.75 133 GLN A O 1
ATOM 1049 N N . ALA A 1 134 ? -3.869 -6.463 5.818 1.00 81.81 134 ALA A N 1
ATOM 1050 C CA . ALA A 1 134 ? -4.644 -5.237 5.820 1.00 81.81 134 ALA A CA 1
ATOM 1051 C C . ALA A 1 134 ? -5.934 -5.457 5.022 1.00 81.81 134 ALA A C 1
ATOM 1053 O O . ALA A 1 134 ? -5.941 -6.038 3.937 1.00 81.81 134 ALA A O 1
ATOM 1054 N N . ILE A 1 135 ? -7.052 -5.034 5.597 1.00 81.31 135 ILE A N 1
ATOM 1055 C CA . ILE A 1 135 ? -8.359 -5.052 4.960 1.00 81.31 135 ILE A CA 1
ATOM 1056 C C . ILE A 1 135 ? -9.082 -3.742 5.247 1.00 81.31 135 ILE A C 1
ATOM 1058 O O . ILE A 1 135 ? -8.941 -3.137 6.313 1.00 81.31 135 ILE A O 1
ATOM 1062 N N . ASP A 1 136 ? -9.920 -3.337 4.301 1.00 81.25 136 ASP A N 1
ATOM 1063 C CA . ASP A 1 136 ? -10.802 -2.191 4.470 1.00 81.25 136 ASP A CA 1
ATOM 1064 C C . ASP A 1 136 ? -11.722 -2.395 5.708 1.00 81.25 136 ASP A C 1
ATOM 1066 O O . ASP A 1 136 ? -12.374 -3.445 5.837 1.00 81.25 136 ASP A O 1
ATOM 1070 N N . PRO A 1 137 ? -11.821 -1.415 6.631 1.00 84.94 137 PRO A N 1
ATOM 1071 C CA . PRO A 1 137 ? -12.648 -1.525 7.837 1.00 84.94 137 PRO A CA 1
ATOM 1072 C C . PRO A 1 137 ? -14.145 -1.762 7.576 1.00 84.94 137 PRO A C 1
ATOM 1074 O O . PRO A 1 137 ? -14.832 -2.401 8.384 1.00 84.94 137 PRO A O 1
ATOM 1077 N N . ALA A 1 138 ? -14.691 -1.264 6.465 1.00 84.06 138 ALA A N 1
ATOM 1078 C CA . ALA A 1 138 ? -16.064 -1.542 6.058 1.00 84.06 138 ALA A CA 1
ATOM 1079 C C . ALA A 1 138 ? -16.219 -3.001 5.609 1.00 84.06 138 ALA A C 1
ATOM 1081 O O . ALA A 1 138 ? -17.208 -3.644 5.980 1.00 84.06 138 ALA A O 1
ATOM 1082 N N . GLN A 1 139 ? -15.238 -3.562 4.896 1.00 82.00 139 GLN A N 1
ATOM 1083 C CA . GLN A 1 139 ? -15.220 -4.992 4.563 1.00 82.00 139 GLN A CA 1
ATOM 1084 C C . GLN A 1 139 ? -15.063 -5.870 5.811 1.00 82.00 139 GLN A C 1
ATOM 1086 O O . GLN A 1 139 ? -15.766 -6.876 5.956 1.00 82.00 139 GLN A O 1
ATOM 1091 N N . ALA A 1 140 ? -14.225 -5.446 6.759 1.00 84.25 140 ALA A N 1
ATOM 1092 C CA . ALA A 1 140 ? -14.007 -6.116 8.038 1.00 84.25 140 ALA A CA 1
ATOM 1093 C C . ALA A 1 140 ? -15.302 -6.286 8.853 1.00 84.25 140 ALA A C 1
ATOM 1095 O O . ALA A 1 140 ? -15.485 -7.301 9.527 1.00 84.25 140 ALA A O 1
ATOM 1096 N N . SER A 1 141 ? -16.266 -5.367 8.712 1.00 84.31 141 SER A N 1
ATOM 1097 C CA . SER A 1 141 ? -17.562 -5.438 9.404 1.00 84.31 141 SER A CA 1
ATOM 1098 C C . SER A 1 141 ? -18.405 -6.676 9.054 1.00 84.31 141 SER A C 1
ATOM 1100 O O . SER A 1 141 ? -19.266 -7.086 9.841 1.00 84.31 141 SER A O 1
ATOM 1102 N N . HIS A 1 142 ? -18.164 -7.291 7.889 1.00 84.44 142 HIS A N 1
ATOM 1103 C CA . HIS A 1 142 ? -18.793 -8.552 7.491 1.00 84.44 142 HIS A CA 1
ATOM 1104 C C . HIS A 1 142 ? -18.142 -9.774 8.145 1.00 84.44 142 HIS A C 1
ATOM 1106 O O . HIS A 1 142 ? -18.797 -10.810 8.275 1.00 84.44 142 HIS A O 1
ATOM 1112 N N . LEU A 1 143 ? -16.877 -9.652 8.544 1.00 85.94 143 LEU A N 1
ATOM 1113 C CA . LEU A 1 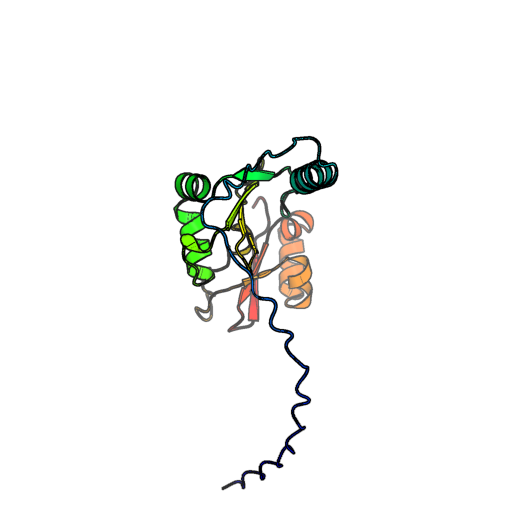143 ? -16.084 -10.711 9.159 1.00 85.94 143 LEU A CA 1
ATOM 1114 C C . LEU A 1 143 ? -16.221 -10.684 10.684 1.00 85.94 143 LEU A C 1
ATOM 1116 O O . LEU A 1 143 ? -16.525 -11.712 11.284 1.00 85.94 143 LEU A O 1
ATOM 1120 N N . ASP A 1 144 ? -16.086 -9.502 11.290 1.00 89.00 144 ASP A N 1
ATOM 1121 C CA . ASP A 1 144 ? -16.286 -9.269 12.720 1.00 89.00 144 ASP A CA 1
ATOM 1122 C C . ASP A 1 144 ? -17.182 -8.048 12.970 1.00 89.00 144 ASP A C 1
ATOM 1124 O O . ASP A 1 144 ? -16.751 -6.910 13.187 1.00 89.00 144 ASP A O 1
ATOM 1128 N N . ARG A 1 145 ? -18.488 -8.314 12.971 1.00 89.62 145 ARG A N 1
ATOM 1129 C CA . ARG A 1 145 ? -19.506 -7.296 13.226 1.00 89.62 145 ARG A CA 1
ATOM 1130 C C . ARG A 1 145 ? -19.454 -6.756 14.655 1.00 89.62 145 ARG A C 1
ATOM 1132 O O . ARG A 1 145 ? -19.807 -5.594 14.872 1.00 89.62 145 ARG A O 1
ATOM 1139 N N . GLU A 1 146 ? -19.112 -7.587 15.637 1.00 91.44 146 GLU A N 1
ATOM 1140 C CA . GLU A 1 146 ? -19.135 -7.173 17.041 1.00 91.44 146 GLU A CA 1
ATOM 1141 C C . GLU A 1 146 ? -17.964 -6.244 17.356 1.00 91.44 146 GLU A C 1
ATOM 1143 O O . GLU A 1 146 ? -18.196 -5.176 17.938 1.00 91.44 146 GLU A O 1
ATOM 1148 N N . GLY A 1 147 ? -16.753 -6.573 16.894 1.00 89.62 147 GLY A N 1
ATOM 1149 C CA . GLY A 1 147 ? -15.588 -5.694 16.994 1.00 89.62 147 GLY A CA 1
ATOM 1150 C C . GLY A 1 147 ? -15.798 -4.374 16.262 1.00 89.62 147 GLY A C 1
ATOM 1151 O O . GLY A 1 147 ? -15.608 -3.316 16.866 1.00 89.62 147 GLY A O 1
ATOM 1152 N N . TYR A 1 148 ? -16.339 -4.403 15.037 1.00 89.75 148 TYR A N 1
ATOM 1153 C CA . TYR A 1 148 ? -16.669 -3.180 14.295 1.00 89.75 148 TYR A CA 1
ATOM 1154 C C . TYR A 1 148 ? -17.627 -2.267 15.075 1.00 89.75 148 TYR A C 1
ATOM 1156 O O . TYR A 1 148 ? -17.404 -1.063 15.208 1.00 89.75 148 TYR A O 1
ATOM 1164 N N . LEU A 1 149 ? -18.713 -2.822 15.628 1.00 92.94 149 LEU A N 1
ATOM 1165 C CA . LEU A 1 149 ? -19.684 -2.035 16.393 1.00 92.94 149 LEU A CA 1
ATOM 1166 C C . LEU A 1 149 ? -19.100 -1.492 17.699 1.00 92.94 149 LEU A C 1
ATOM 1168 O O . LEU A 1 149 ? -19.530 -0.424 18.143 1.00 92.94 149 LEU A O 1
ATOM 1172 N N . LYS A 1 150 ? -18.159 -2.208 18.319 1.00 92.94 150 LYS A N 1
ATOM 1173 C CA . LYS A 1 150 ? -17.437 -1.736 19.500 1.00 92.94 150 LYS A CA 1
ATOM 1174 C C . LYS A 1 150 ? -16.524 -0.563 19.137 1.00 92.94 150 LYS A C 1
ATOM 1176 O O . LYS A 1 150 ? -16.706 0.510 19.707 1.00 92.94 150 LYS A O 1
ATOM 1181 N N . ALA A 1 151 ? -15.659 -0.724 18.136 1.00 88.62 151 ALA A N 1
ATOM 1182 C CA . ALA A 1 151 ? -14.763 0.327 17.652 1.00 88.62 151 ALA A CA 1
ATOM 1183 C C . ALA A 1 151 ? -15.545 1.577 17.218 1.00 88.62 151 ALA A C 1
ATOM 1185 O O . ALA A 1 151 ? -15.236 2.694 17.626 1.00 88.62 151 ALA A O 1
ATOM 1186 N N . LYS A 1 152 ? -16.656 1.393 16.496 1.00 92.25 152 LYS A N 1
ATOM 1187 C CA . LYS A 1 152 ? -17.547 2.486 16.082 1.00 92.25 152 LYS A CA 1
ATOM 1188 C C . LYS A 1 152 ? -18.139 3.267 17.259 1.00 92.25 152 LYS A C 1
ATOM 1190 O O . LYS A 1 152 ? -18.373 4.466 17.126 1.00 92.25 152 LYS A O 1
ATOM 1195 N N . ARG A 1 153 ? -18.445 2.610 18.384 1.00 92.62 153 ARG A N 1
ATOM 1196 C CA . ARG A 1 153 ? -18.952 3.288 19.593 1.00 92.62 153 ARG A CA 1
ATOM 1197 C C . ARG A 1 153 ? -17.852 4.020 20.349 1.00 92.62 153 ARG A C 1
ATOM 1199 O O . ARG A 1 153 ? -18.152 5.023 20.984 1.00 92.62 153 ARG A O 1
ATOM 1206 N N . GLU A 1 154 ? -16.638 3.487 20.317 1.00 93.31 154 GLU A N 1
ATOM 1207 C CA . GLU A 1 154 ? -15.500 3.997 21.077 1.00 93.31 154 GLU A CA 1
ATOM 1208 C C . GLU A 1 154 ? -14.835 5.190 20.381 1.00 93.31 154 GLU A C 1
ATOM 1210 O O . GLU A 1 154 ? -14.654 6.233 21.003 1.00 93.31 154 GLU A O 1
ATOM 1215 N N . PHE A 1 155 ? -14.573 5.075 19.078 1.00 90.81 155 PHE A N 1
ATOM 1216 C CA . PHE A 1 155 ? -13.811 6.062 18.301 1.00 90.81 155 PHE A CA 1
ATOM 1217 C C . PHE A 1 155 ? -14.675 6.872 17.324 1.00 90.81 155 PHE A C 1
ATOM 1219 O O . PHE A 1 155 ? -14.267 7.922 16.837 1.00 90.81 155 PHE A O 1
ATOM 1226 N N . GLY A 1 156 ? -15.902 6.419 17.059 1.00 91.38 156 GLY A N 1
ATOM 1227 C CA . GLY A 1 156 ? -16.789 7.019 16.066 1.00 91.38 156 GLY A CA 1
ATOM 1228 C C . GLY A 1 156 ? -16.644 6.386 14.681 1.00 91.38 156 GLY A C 1
ATOM 1229 O O . GLY A 1 156 ? -15.638 5.775 14.342 1.00 91.38 156 GLY A O 1
ATOM 1230 N N . ALA A 1 157 ? -17.694 6.513 13.866 1.00 88.38 157 ALA A N 1
ATOM 1231 C CA . ALA A 1 157 ? -17.760 5.846 12.564 1.00 88.38 157 ALA A CA 1
ATOM 1232 C C . ALA A 1 157 ? -16.694 6.342 11.580 1.00 88.38 157 ALA A C 1
ATOM 1234 O O . ALA A 1 157 ? -16.116 5.532 10.870 1.00 88.38 157 ALA A O 1
ATOM 1235 N N . GLN A 1 158 ? -16.456 7.655 11.560 1.00 88.00 158 GLN A N 1
ATOM 1236 C CA . GLN A 1 158 ? -15.526 8.287 10.629 1.00 88.00 158 GLN A CA 1
ATOM 1237 C C . GLN A 1 158 ? -14.087 7.837 10.904 1.00 88.00 158 GLN A C 1
ATOM 1239 O O . GLN A 1 158 ? -13.452 7.294 10.018 1.00 88.00 158 GLN A O 1
ATOM 1244 N N . ALA A 1 159 ? -13.631 7.930 12.158 1.00 86.38 159 ALA A N 1
ATOM 1245 C CA . ALA A 1 159 ? -12.290 7.495 12.547 1.00 86.38 159 ALA A CA 1
ATOM 1246 C C . ALA A 1 159 ? -12.025 6.012 12.239 1.00 86.38 159 ALA A C 1
ATOM 1248 O O . ALA A 1 159 ? -10.923 5.657 11.845 1.00 86.38 159 ALA A O 1
ATOM 1249 N N . VAL A 1 160 ? -13.027 5.138 12.395 1.00 88.12 160 VAL A N 1
ATOM 1250 C CA . VAL A 1 160 ? -12.874 3.711 12.063 1.00 88.12 160 VAL A CA 1
ATOM 1251 C C . VAL A 1 160 ? -12.764 3.483 10.556 1.00 88.12 160 VAL A C 1
ATOM 1253 O O . VAL A 1 160 ? -12.015 2.606 10.151 1.00 88.12 160 VAL A O 1
ATOM 1256 N N . LEU A 1 161 ? -13.515 4.226 9.740 1.00 87.38 161 LEU A N 1
ATOM 1257 C CA . LEU A 1 161 ? -13.496 4.072 8.282 1.00 87.38 161 LEU A CA 1
ATOM 1258 C C . LEU A 1 161 ? -12.276 4.732 7.630 1.00 87.38 161 LEU A C 1
ATOM 1260 O O . LEU A 1 161 ? -11.795 4.214 6.635 1.00 87.38 161 LEU A O 1
ATOM 1264 N N . ASP A 1 162 ? -11.778 5.826 8.205 1.00 84.44 162 ASP A N 1
ATOM 1265 C CA . ASP A 1 162 ? -10.578 6.529 7.728 1.00 84.44 162 ASP A CA 1
ATOM 1266 C C . ASP A 1 162 ? -9.272 5.872 8.218 1.00 84.44 162 ASP A C 1
ATOM 1268 O O . ASP A 1 162 ? -8.183 6.298 7.842 1.00 84.44 162 ASP A O 1
ATOM 1272 N N . GLY A 1 163 ? -9.373 4.889 9.117 1.00 84.69 163 GLY A N 1
ATOM 1273 C CA . GLY A 1 163 ? -8.254 4.076 9.587 1.00 84.69 163 GLY A CA 1
ATOM 1274 C C . GLY A 1 163 ? -8.056 2.818 8.739 1.00 84.69 163 GLY A C 1
ATOM 1275 O O . GLY A 1 163 ? -8.398 2.781 7.562 1.00 84.69 163 GLY A O 1
ATOM 1276 N N . TYR A 1 164 ? -7.552 1.750 9.355 1.00 85.44 164 TYR A N 1
ATOM 1277 C CA . TYR A 1 164 ? -7.423 0.440 8.711 1.00 85.44 164 TYR A CA 1
ATOM 1278 C C . TYR A 1 164 ? -7.836 -0.694 9.654 1.00 85.44 164 TYR A C 1
ATOM 1280 O O . TYR A 1 164 ? -7.997 -0.507 10.864 1.00 85.44 164 TYR A O 1
ATOM 1288 N N . ALA A 1 165 ? -8.054 -1.885 9.101 1.00 87.06 165 ALA A N 1
ATOM 1289 C CA . ALA A 1 165 ? -8.263 -3.100 9.873 1.00 87.06 165 ALA A CA 1
ATOM 1290 C C . ALA A 1 165 ? -7.273 -4.172 9.419 1.00 87.06 165 ALA A C 1
ATOM 1292 O O . ALA A 1 165 ? -6.872 -4.209 8.261 1.00 87.06 165 ALA A O 1
ATOM 1293 N N . GLN A 1 166 ? -6.877 -5.053 10.328 1.00 87.81 166 GLN A N 1
ATOM 1294 C CA . GLN A 1 166 ? -6.016 -6.188 10.022 1.00 87.81 166 GLN A CA 1
ATOM 1295 C C . GLN A 1 166 ? -6.756 -7.473 10.318 1.00 87.81 166 GLN A C 1
ATOM 1297 O O . GLN A 1 166 ? -7.399 -7.609 11.357 1.00 87.81 166 GLN A O 1
ATOM 1302 N N . ARG A 1 167 ? -6.655 -8.434 9.408 1.00 86.88 167 ARG A N 1
ATOM 1303 C CA . ARG A 1 167 ? -7.229 -9.761 9.567 1.00 86.88 167 ARG A CA 1
ATOM 1304 C C . ARG A 1 167 ? -6.131 -10.802 9.605 1.00 86.88 167 ARG A C 1
ATOM 1306 O O . ARG A 1 167 ? -5.343 -10.921 8.676 1.00 86.88 167 ARG A O 1
ATOM 1313 N N . CYS A 1 168 ? -6.157 -11.649 10.623 1.00 86.56 168 CYS A N 1
ATOM 1314 C CA . CYS A 1 168 ? -5.321 -12.835 10.648 1.00 86.56 168 CYS A CA 1
ATOM 1315 C C . CYS A 1 168 ? -5.948 -13.974 9.818 1.00 86.56 168 CYS A C 1
ATOM 1317 O O . CYS A 1 168 ? -7.053 -14.424 10.144 1.00 86.56 168 CYS A O 1
ATOM 1319 N N . PRO A 1 169 ? -5.263 -14.519 8.798 1.00 80.00 169 PRO A N 1
ATOM 1320 C CA . PRO A 1 169 ? -5.741 -15.687 8.061 1.00 80.00 169 PRO A CA 1
ATOM 1321 C C . PRO A 1 169 ? -5.667 -16.984 8.886 1.00 80.00 169 PRO A C 1
ATOM 1323 O O . PRO A 1 169 ? -6.432 -17.912 8.630 1.00 80.00 169 PRO A O 1
ATOM 1326 N N . GLY A 1 170 ? -4.780 -17.051 9.887 1.00 82.19 170 GLY A N 1
ATOM 1327 C CA . GLY A 1 170 ? -4.589 -18.229 10.738 1.00 82.19 170 GLY A CA 1
ATOM 1328 C C . GLY A 1 170 ? -5.724 -18.451 11.740 1.00 82.19 170 GLY A C 1
ATOM 1329 O O . GLY A 1 170 ? -6.322 -19.527 11.773 1.00 82.19 170 GLY A O 1
ATOM 1330 N N . CYS A 1 171 ? -6.040 -17.438 12.552 1.00 86.38 171 CYS A N 1
ATOM 1331 C CA . CYS A 1 171 ? -7.061 -17.531 13.604 1.00 86.38 171 CYS A CA 1
ATOM 1332 C C . CYS A 1 171 ? -8.368 -16.790 13.279 1.00 86.38 171 CYS A C 1
ATOM 1334 O O . CYS A 1 171 ? -9.362 -16.977 13.979 1.00 86.38 171 CYS A O 1
ATOM 1336 N N . GLY A 1 172 ? -8.394 -15.974 12.222 1.00 84.25 172 GLY A N 1
ATOM 1337 C CA . GLY A 1 172 ? -9.564 -15.186 11.836 1.00 84.25 172 GLY A CA 1
ATOM 1338 C C . GLY A 1 172 ? -9.791 -13.928 12.675 1.00 84.25 172 GLY A C 1
ATOM 1339 O O . GLY A 1 172 ? -10.827 -13.294 12.485 1.00 84.25 172 GLY A O 1
ATOM 1340 N N . ASN A 1 173 ? -8.868 -13.574 13.579 1.00 88.56 173 ASN A N 1
ATOM 1341 C CA . ASN A 1 173 ? -8.982 -12.353 14.377 1.00 88.56 173 ASN A CA 1
ATOM 1342 C C . ASN A 1 173 ? -8.971 -11.111 13.482 1.00 88.56 173 ASN A C 1
ATOM 1344 O O . ASN A 1 173 ? -8.282 -11.101 12.458 1.00 88.56 173 ASN A O 1
ATOM 1348 N N . VAL A 1 174 ? -9.728 -10.091 13.882 1.00 89.31 174 VAL A N 1
ATOM 1349 C CA . VAL A 1 174 ? -9.791 -8.802 13.196 1.00 89.31 174 VAL A CA 1
ATOM 1350 C C . VAL A 1 174 ? -9.512 -7.697 14.204 1.00 89.31 174 VAL A C 1
ATOM 1352 O O . VAL A 1 174 ? -10.270 -7.520 15.156 1.00 89.31 174 VAL A O 1
ATOM 1355 N N . ASP A 1 175 ? -8.452 -6.940 13.963 1.00 88.06 175 ASP A N 1
ATOM 1356 C CA . ASP A 1 175 ? -8.060 -5.798 14.780 1.00 88.06 175 ASP A CA 1
ATOM 1357 C C . ASP A 1 175 ? -8.324 -4.501 14.005 1.00 88.06 175 ASP A C 1
ATOM 1359 O O . ASP A 1 175 ? -8.099 -4.426 12.799 1.00 88.06 175 ASP A O 1
ATOM 1363 N N . TYR A 1 176 ? -8.860 -3.485 14.686 1.00 87.38 176 TYR A N 1
ATOM 1364 C CA . TYR A 1 176 ? -9.233 -2.201 14.085 1.00 87.38 176 TYR A CA 1
ATOM 1365 C C . TYR A 1 176 ? -8.303 -1.099 14.589 1.00 87.38 176 TYR A C 1
ATOM 1367 O O . TYR A 1 176 ? -8.133 -0.943 15.800 1.00 87.38 176 TYR A O 1
ATOM 1375 N N . TYR A 1 177 ? -7.786 -0.292 13.666 1.00 87.00 177 TYR A N 1
ATOM 1376 C CA . TYR A 1 177 ? -6.844 0.797 13.910 1.00 87.00 177 TYR A CA 1
ATOM 1377 C C . TYR A 1 177 ? -7.456 2.109 13.396 1.00 87.00 177 TYR A C 1
ATOM 1379 O O . TYR A 1 177 ? -7.288 2.453 12.227 1.00 87.00 177 TYR A O 1
ATOM 1387 N N . PRO A 1 178 ? -8.234 2.826 14.227 1.00 85.25 178 PRO A N 1
ATOM 1388 C CA . PRO A 1 178 ? -8.916 4.046 13.810 1.00 85.25 178 PRO A CA 1
ATOM 1389 C C . PRO A 1 178 ? -7.926 5.196 13.573 1.00 85.25 178 PRO A C 1
ATOM 1391 O O . PRO A 1 178 ? -6.914 5.307 14.264 1.00 85.25 178 PRO A O 1
ATOM 1394 N N . ALA A 1 179 ? -8.244 6.094 12.644 1.00 79.94 179 ALA A N 1
ATOM 1395 C CA . ALA A 1 179 ? -7.443 7.281 12.369 1.00 79.94 179 ALA A CA 1
ATOM 1396 C C . ALA A 1 179 ? -7.599 8.360 13.458 1.00 79.94 179 ALA A C 1
ATOM 1398 O O . ALA A 1 179 ? -8.705 8.642 13.926 1.00 79.94 179 ALA A O 1
ATOM 1399 N N . GLY A 1 180 ? -6.487 9.016 13.812 1.00 67.81 180 GLY A N 1
ATOM 1400 C CA . GLY A 1 180 ? -6.476 10.195 14.689 1.00 67.81 180 GLY A CA 1
ATOM 1401 C C . GLY A 1 180 ? -6.637 9.916 16.189 1.00 67.81 180 GLY A C 1
ATOM 1402 O O . GLY A 1 180 ? -7.067 10.818 16.914 1.00 67.81 180 GLY A O 1
ATOM 1403 N N . VAL A 1 181 ? -6.317 8.697 16.640 1.00 56.31 181 VAL A N 1
ATOM 1404 C CA . VAL A 1 181 ? -6.338 8.268 18.054 1.00 56.31 181 VAL A CA 1
ATOM 1405 C C . VAL A 1 181 ? -4.937 8.254 18.654 1.00 56.31 181 VAL A C 1
ATOM 1407 O O . VAL A 1 181 ? -3.997 7.852 17.936 1.00 56.31 181 VAL A O 1
#

Foldseek 3Di:
DDDDDDDDDDDDDDDDDDDDDPPPPDDDPDDPPPPPPDPPDVVVVVVVVVVQCDADPLPRATKDKDALVVVCVVCVPLVVLVCVVVVHDSVQFPTKIAGPPDRKIWTDGPPDIDISVQSPFQPQDPVHRATKGKDQLVVCCVLPVPQSVVCCVVVNDQQQRSFIWIAGPPPGDIGTDGPPD